Protein AF-A0A8T4QBT0-F1 (afdb_monomer_lite)

Secondary structure (DSSP, 8-state):
----HHHHHHHHHHHHHHHHHHHHHHHHHHT--HHHHHHHHHHHHHHHTHHHHHHHHHHS----TT--SSPPPHHHHHHHHHHHHHHHHHHHHHHHHHTT----HHHHHHHHHHHHHHHHHHHHHHHHHHHHHHHHTT-

Structure (mmCIF, N/CA/C/O backbone):
data_AF-A0A8T4QBT0-F1
#
_entry.id   AF-A0A8T4QBT0-F1
#
loop_
_atom_site.group_PDB
_atom_site.id
_atom_site.type_symbol
_atom_site.label_atom_id
_atom_site.label_alt_id
_atom_site.label_comp_id
_atom_site.label_asym_id
_atom_site.label_entity_id
_atom_site.label_seq_id
_atom_site.pdbx_PDB_ins_code
_atom_site.Cartn_x
_atom_site.Cartn_y
_atom_site.Cartn_z
_atom_site.occupancy
_atom_site.B_iso_or_equiv
_atom_site.auth_seq_id
_atom_site.auth_comp_id
_atom_site.auth_asym_id
_atom_site.auth_atom_id
_atom_site.pdbx_PDB_model_num
ATOM 1 N N . MET A 1 1 ? -11.324 11.448 21.162 1.00 47.44 1 MET A N 1
ATOM 2 C CA . MET A 1 1 ? -10.103 12.271 20.970 1.00 47.44 1 MET A CA 1
ATOM 3 C C . MET A 1 1 ? -9.950 12.671 19.502 1.00 47.44 1 MET A C 1
ATOM 5 O O . MET A 1 1 ? -9.586 11.838 18.680 1.00 47.44 1 MET A O 1
ATOM 9 N N . LYS A 1 2 ? -10.255 13.927 19.144 1.00 55.16 2 LYS A N 1
ATOM 10 C CA . LYS A 1 2 ? -10.071 14.472 17.784 1.00 55.16 2 LYS A CA 1
ATOM 11 C C . LYS A 1 2 ? -8.563 14.678 17.565 1.00 55.16 2 LYS A C 1
ATOM 13 O O . LYS A 1 2 ? -8.013 15.685 18.001 1.00 55.16 2 LYS A O 1
ATOM 18 N N . LYS A 1 3 ? -7.864 13.691 16.990 1.00 63.62 3 LYS A N 1
ATOM 19 C CA . LYS A 1 3 ? -6.428 13.811 16.671 1.00 63.62 3 LYS A CA 1
ATOM 20 C C . LYS A 1 3 ? -6.244 15.072 15.820 1.00 63.62 3 LYS A C 1
ATOM 22 O O . LYS A 1 3 ? -6.889 15.208 14.783 1.00 63.62 3 LYS A O 1
ATOM 27 N N . ASN A 1 4 ? -5.437 16.015 16.304 1.00 78.94 4 ASN A N 1
ATOM 28 C CA . ASN A 1 4 ? -5.280 17.326 15.682 1.00 78.94 4 ASN A CA 1
ATOM 29 C C . ASN A 1 4 ? -4.809 17.140 14.230 1.00 78.94 4 ASN A C 1
ATOM 31 O O . ASN A 1 4 ? -3.804 16.468 13.990 1.00 78.94 4 ASN A O 1
ATOM 35 N N . HIS A 1 5 ? -5.538 17.707 13.264 1.00 82.94 5 HIS A N 1
ATOM 36 C CA . HIS A 1 5 ? -5.231 17.585 11.834 1.00 82.94 5 HIS A CA 1
ATOM 37 C C . HIS A 1 5 ? -3.779 17.996 11.536 1.00 82.94 5 HIS A C 1
ATOM 39 O O . HIS A 1 5 ? -3.086 17.333 10.766 1.00 82.94 5 HIS A O 1
ATOM 45 N N . LYS A 1 6 ? -3.269 18.999 12.267 1.00 87.88 6 LYS A N 1
ATOM 46 C CA . LYS A 1 6 ? -1.866 19.433 12.212 1.00 87.88 6 LYS A CA 1
ATOM 47 C C . LYS A 1 6 ? -0.879 18.329 12.616 1.00 87.88 6 LYS A C 1
ATOM 49 O O . LYS A 1 6 ? 0.184 18.222 12.019 1.00 87.88 6 LYS A O 1
ATOM 54 N N . THR A 1 7 ? -1.210 17.489 13.596 1.00 89.06 7 THR A N 1
ATOM 55 C CA . THR A 1 7 ? -0.351 16.370 14.022 1.00 89.06 7 THR A CA 1
ATOM 56 C C . THR A 1 7 ? -0.298 15.272 12.966 1.00 89.06 7 THR A C 1
ATOM 58 O O . THR A 1 7 ? 0.770 14.726 12.715 1.00 89.06 7 THR A O 1
ATOM 61 N N . ILE A 1 8 ? -1.426 14.961 12.318 1.00 88.56 8 ILE A N 1
ATOM 62 C CA . ILE A 1 8 ? -1.461 13.971 11.230 1.00 88.56 8 ILE A CA 1
ATOM 63 C C . ILE A 1 8 ? -0.616 14.461 10.053 1.00 88.56 8 ILE A C 1
ATOM 65 O O . ILE A 1 8 ? 0.229 13.715 9.571 1.00 88.56 8 ILE A O 1
ATOM 69 N N . LEU A 1 9 ? -0.783 15.725 9.653 1.00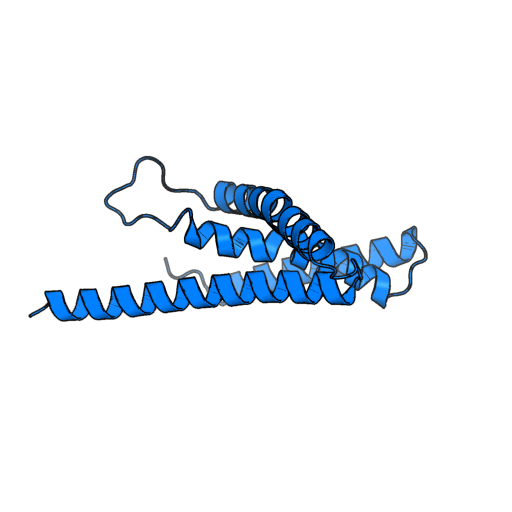 90.12 9 LEU A N 1
ATOM 70 C CA . LEU A 1 9 ? 0.019 16.340 8.594 1.00 90.12 9 LEU A CA 1
ATOM 71 C C . LEU A 1 9 ? 1.519 16.295 8.905 1.00 90.12 9 LEU A C 1
ATOM 73 O O . LEU A 1 9 ? 2.301 15.908 8.044 1.00 90.12 9 LEU A O 1
ATOM 77 N N . LYS A 1 10 ? 1.921 16.616 10.142 1.00 93.56 10 LYS A N 1
ATOM 78 C CA . LYS A 1 10 ? 3.324 16.511 10.572 1.00 93.56 10 LYS A CA 1
ATOM 79 C C . LYS A 1 10 ? 3.859 15.084 10.450 1.00 93.56 10 LYS A C 1
ATOM 81 O O . LYS A 1 10 ? 4.946 14.901 9.921 1.00 93.56 10 LYS A O 1
ATOM 86 N N . ILE A 1 11 ? 3.101 14.082 10.899 1.00 92.00 11 ILE A N 1
ATOM 87 C CA . ILE A 1 11 ? 3.511 12.671 10.802 1.00 92.00 11 ILE A CA 1
ATOM 88 C C . ILE A 1 11 ? 3.672 12.254 9.337 1.00 92.00 11 ILE A C 1
ATOM 90 O O . ILE A 1 11 ? 4.677 11.648 8.983 1.00 92.00 11 ILE A O 1
ATOM 94 N N . VAL A 1 12 ? 2.710 12.602 8.479 1.00 92.19 12 VAL A N 1
ATOM 95 C CA . VAL A 1 12 ? 2.773 12.291 7.044 1.00 92.19 12 VAL A CA 1
ATOM 96 C C . VAL A 1 12 ? 3.984 12.959 6.393 1.00 92.19 12 VAL A C 1
ATOM 98 O O . VAL A 1 12 ? 4.700 12.308 5.639 1.00 92.19 12 VAL A O 1
ATOM 101 N N . LEU A 1 13 ? 4.254 14.224 6.725 1.00 94.19 13 LEU A N 1
ATOM 102 C CA . LEU A 1 13 ? 5.414 14.953 6.215 1.00 94.19 13 LEU A CA 1
ATOM 103 C C . LEU A 1 13 ? 6.734 14.310 6.656 1.00 94.19 13 LEU A C 1
ATOM 105 O O . LEU A 1 13 ? 7.643 14.178 5.842 1.00 94.19 13 LEU A O 1
ATOM 109 N N . ILE A 1 14 ? 6.826 13.875 7.917 1.00 95.19 14 ILE A N 1
ATOM 110 C CA . ILE A 1 14 ? 7.998 13.154 8.432 1.00 95.19 14 ILE A CA 1
ATOM 111 C C . ILE A 1 14 ? 8.202 11.862 7.641 1.00 95.19 14 ILE A C 1
ATOM 113 O O . ILE A 1 14 ? 9.291 11.651 7.124 1.00 95.19 14 ILE A O 1
ATOM 117 N N . ILE A 1 15 ? 7.157 11.043 7.477 1.00 93.62 15 ILE A N 1
ATOM 118 C CA . ILE A 1 15 ? 7.240 9.778 6.731 1.00 93.62 15 ILE A CA 1
ATOM 119 C C . ILE A 1 15 ? 7.696 10.024 5.288 1.00 93.62 15 ILE A C 1
ATOM 121 O O . ILE A 1 15 ? 8.616 9.363 4.815 1.00 93.62 15 ILE A O 1
ATOM 125 N N . LEU A 1 16 ? 7.092 10.992 4.592 1.00 94.31 16 LEU A N 1
ATOM 126 C CA . LEU A 1 16 ? 7.466 11.328 3.216 1.00 94.31 16 LEU A CA 1
ATOM 127 C C . LEU A 1 16 ? 8.913 11.820 3.118 1.00 94.31 16 LEU A C 1
ATOM 129 O O . LEU A 1 16 ? 9.631 11.400 2.215 1.00 94.31 16 LEU A O 1
ATOM 133 N N . SER A 1 17 ? 9.352 12.658 4.059 1.00 94.12 17 SER A N 1
ATOM 134 C CA . SER A 1 17 ? 10.739 13.125 4.131 1.00 94.12 17 SER A CA 1
ATOM 135 C C . SER A 1 17 ? 11.705 11.962 4.362 1.00 94.12 17 SER A C 1
ATOM 137 O O . SER A 1 17 ? 12.703 11.841 3.659 1.00 94.12 17 SER A O 1
ATOM 139 N N . THR A 1 18 ? 11.379 11.032 5.265 1.00 95.25 18 THR A N 1
ATOM 140 C CA . THR A 1 18 ? 12.182 9.825 5.499 1.00 95.25 18 THR A CA 1
ATOM 141 C C . THR A 1 18 ? 12.290 8.956 4.244 1.00 95.25 18 THR A C 1
ATOM 143 O O . THR A 1 18 ? 13.390 8.528 3.900 1.00 95.25 18 THR A O 1
ATOM 146 N N . LEU A 1 19 ? 11.189 8.726 3.520 1.00 94.88 19 LEU A N 1
ATOM 147 C CA . LEU A 1 19 ? 11.208 7.969 2.259 1.00 94.88 19 LEU A CA 1
ATOM 148 C C . LEU A 1 19 ? 12.020 8.685 1.168 1.00 94.88 19 LEU A C 1
ATOM 150 O O . LEU A 1 19 ? 12.743 8.048 0.400 1.00 94.88 19 LEU A O 1
ATOM 154 N N . PHE A 1 20 ? 11.938 10.013 1.110 1.00 94.00 20 PHE A N 1
ATOM 155 C CA . PHE A 1 20 ? 12.725 10.822 0.183 1.00 94.00 20 PHE A CA 1
ATOM 156 C C . PHE A 1 20 ? 14.225 10.731 0.490 1.00 94.00 20 PHE A C 1
ATOM 158 O O . PHE A 1 20 ? 15.019 10.448 -0.404 1.00 94.00 20 PHE A O 1
ATOM 165 N N . ILE A 1 21 ? 14.610 10.875 1.761 1.00 95.25 21 ILE A N 1
ATOM 166 C CA . ILE A 1 21 ? 15.999 10.723 2.212 1.00 95.25 21 ILE A CA 1
ATOM 167 C C . ILE A 1 21 ? 16.509 9.318 1.883 1.00 95.25 21 ILE A C 1
ATOM 169 O O . ILE A 1 21 ? 17.593 9.181 1.326 1.00 95.25 21 ILE A O 1
ATOM 173 N N . LEU A 1 22 ? 15.714 8.275 2.140 1.00 94.81 22 LEU A N 1
ATOM 174 C CA . LEU A 1 22 ? 16.084 6.901 1.795 1.00 94.81 22 LEU A CA 1
ATOM 175 C C . LEU A 1 22 ? 16.309 6.724 0.284 1.00 94.81 22 LEU A C 1
ATOM 177 O O . LEU A 1 22 ? 17.235 6.029 -0.128 1.00 94.81 22 LEU A O 1
ATOM 181 N N . SER A 1 23 ? 15.512 7.404 -0.545 1.00 92.50 23 SER A N 1
ATOM 182 C CA . SER A 1 23 ? 15.689 7.406 -2.004 1.00 92.50 23 SER A CA 1
ATOM 183 C C . SER A 1 23 ? 17.009 8.071 -2.417 1.00 92.50 23 SER A C 1
ATOM 185 O O . SER A 1 23 ? 17.687 7.570 -3.314 1.00 92.50 23 SER A O 1
ATOM 187 N N . LEU A 1 24 ? 17.413 9.157 -1.746 1.00 93.25 24 LEU A N 1
ATOM 188 C CA . LEU A 1 24 ? 18.707 9.816 -1.976 1.00 93.25 24 LEU A CA 1
ATOM 189 C C . LEU A 1 24 ? 19.893 8.963 -1.516 1.00 93.25 24 LEU A C 1
ATOM 191 O O . LEU A 1 24 ? 20.920 8.928 -2.190 1.00 93.25 24 LEU A O 1
ATOM 195 N N . VAL A 1 25 ? 19.752 8.241 -0.402 1.00 94.12 25 VAL A N 1
ATOM 196 C CA . VAL A 1 25 ? 20.771 7.286 0.052 1.00 94.12 25 VAL A CA 1
ATOM 197 C C . VAL A 1 25 ? 20.964 6.197 -1.008 1.00 94.12 25 VAL A C 1
ATOM 199 O O . VAL A 1 25 ? 22.085 5.961 -1.445 1.00 94.12 25 VAL A O 1
ATOM 202 N N . ILE A 1 26 ? 19.885 5.587 -1.508 1.00 92.00 26 ILE A N 1
ATOM 203 C CA . ILE A 1 26 ? 19.981 4.547 -2.548 1.00 92.00 26 ILE A CA 1
ATOM 204 C C . ILE A 1 26 ? 20.611 5.090 -3.836 1.00 92.00 26 ILE A C 1
ATOM 206 O O . ILE A 1 26 ? 21.464 4.425 -4.422 1.00 92.00 26 ILE A O 1
ATOM 210 N N . LEU A 1 27 ? 20.244 6.307 -4.254 1.00 92.38 27 LEU A N 1
ATOM 211 C CA . LEU A 1 27 ? 20.867 6.982 -5.396 1.00 92.38 27 LEU A CA 1
ATOM 212 C C . LEU A 1 27 ? 22.395 7.046 -5.247 1.00 92.38 27 LEU A C 1
ATOM 214 O O . LEU A 1 27 ? 23.121 6.656 -6.160 1.00 92.38 27 LEU A O 1
ATOM 218 N N . PHE A 1 28 ? 22.874 7.509 -4.091 1.00 89.31 28 PHE A N 1
ATOM 219 C CA . PHE A 1 28 ? 24.298 7.717 -3.851 1.00 89.31 28 PHE A CA 1
ATOM 220 C C . PHE A 1 28 ? 25.082 6.400 -3.770 1.00 89.31 28 PHE A C 1
ATOM 222 O O . PHE A 1 28 ? 26.134 6.265 -4.392 1.00 89.31 28 PHE A O 1
ATOM 229 N N . PHE A 1 29 ? 24.564 5.410 -3.036 1.00 90.94 29 PHE A N 1
ATOM 230 C CA . PHE A 1 29 ? 25.272 4.149 -2.800 1.00 90.94 29 PHE A CA 1
ATOM 231 C C . PHE A 1 29 ? 25.193 3.176 -3.981 1.00 90.94 29 PHE A C 1
ATOM 233 O O . PHE A 1 29 ? 26.177 2.508 -4.293 1.00 90.94 29 PHE A O 1
ATOM 240 N N . SER A 1 30 ? 24.042 3.080 -4.651 1.00 88.62 30 SER A N 1
ATOM 241 C CA . SER A 1 30 ? 23.821 2.102 -5.724 1.00 88.62 30 SER A CA 1
ATOM 242 C C . SER A 1 30 ? 24.125 2.643 -7.124 1.00 88.62 30 SER A C 1
ATOM 244 O O . SER A 1 30 ? 24.017 1.883 -8.084 1.00 88.62 30 SER A O 1
ATOM 246 N N . LYS A 1 31 ? 24.502 3.927 -7.258 1.00 89.25 31 LYS A N 1
ATOM 247 C CA . LYS A 1 31 ? 24.739 4.610 -8.547 1.00 89.25 31 LYS A CA 1
ATOM 248 C C . LYS A 1 31 ? 23.571 4.447 -9.532 1.00 89.25 31 LYS A C 1
ATOM 250 O O . LYS A 1 31 ? 23.773 4.289 -10.733 1.00 89.25 31 LYS A O 1
ATOM 255 N N . LEU A 1 32 ? 22.349 4.436 -9.006 1.00 89.44 32 LEU A N 1
ATOM 256 C CA . LEU A 1 32 ? 21.123 4.349 -9.794 1.00 89.44 32 LEU A CA 1
ATOM 257 C C . LEU A 1 32 ? 20.626 5.747 -10.158 1.00 89.44 32 LEU A C 1
ATOM 259 O O . LEU A 1 32 ? 20.843 6.700 -9.412 1.00 89.44 32 LEU A O 1
ATOM 263 N N . ASP A 1 33 ? 19.877 5.847 -11.255 1.00 92.50 33 ASP A N 1
ATOM 264 C CA . ASP A 1 33 ? 19.169 7.077 -11.605 1.00 92.50 33 ASP A CA 1
ATOM 265 C C . ASP A 1 33 ? 18.103 7.433 -10.561 1.00 92.50 33 ASP A C 1
ATOM 267 O O . ASP A 1 33 ? 17.484 6.553 -9.951 1.00 92.50 33 ASP A O 1
ATOM 271 N N . LEU A 1 34 ? 17.804 8.732 -10.438 1.00 89.88 34 LEU A N 1
ATOM 272 C CA . LEU A 1 34 ? 16.772 9.265 -9.537 1.00 89.88 34 LEU A CA 1
ATOM 273 C C . LEU A 1 34 ? 15.451 8.494 -9.659 1.00 89.88 34 LEU A C 1
ATOM 275 O O . LEU A 1 34 ? 14.897 8.039 -8.662 1.00 89.88 34 LEU A O 1
ATOM 279 N N . ILE A 1 35 ? 14.975 8.276 -10.886 1.00 91.88 35 ILE A N 1
ATOM 280 C CA . ILE A 1 35 ? 13.706 7.581 -11.151 1.00 91.88 35 ILE A CA 1
ATOM 281 C C . ILE A 1 35 ? 13.729 6.150 -10.595 1.00 91.88 35 ILE A C 1
ATOM 283 O O . ILE A 1 35 ? 12.747 5.692 -10.010 1.00 91.88 35 ILE A O 1
ATOM 287 N N . SER A 1 36 ? 14.851 5.444 -10.744 1.00 92.00 36 SER A N 1
ATOM 288 C CA . SER A 1 36 ? 15.003 4.067 -10.270 1.00 92.00 36 SER A CA 1
ATOM 289 C C . SER A 1 36 ? 15.017 3.992 -8.745 1.00 92.00 36 SER A C 1
ATOM 291 O O . SER A 1 36 ? 14.332 3.140 -8.180 1.00 92.00 36 SER A O 1
ATOM 293 N N . SER A 1 37 ? 15.716 4.909 -8.074 1.00 93.31 37 SER A N 1
ATOM 294 C CA . SER A 1 37 ? 15.757 4.973 -6.608 1.00 93.31 37 SER A CA 1
ATOM 295 C C . SER A 1 37 ? 14.382 5.266 -6.010 1.00 93.31 37 SER A C 1
ATOM 297 O O . SER A 1 37 ? 13.932 4.559 -5.107 1.00 93.31 37 SER A O 1
ATOM 299 N N . PHE A 1 38 ? 13.658 6.237 -6.574 1.00 93.88 38 PHE A N 1
ATOM 300 C CA . PHE A 1 38 ? 12.280 6.521 -6.167 1.00 93.88 38 PHE A CA 1
ATOM 301 C C . PHE A 1 38 ? 11.360 5.328 -6.415 1.00 93.88 38 PHE A C 1
ATOM 303 O O . PHE A 1 38 ? 10.565 4.971 -5.546 1.00 93.88 38 PHE A O 1
ATOM 310 N N . ARG A 1 39 ? 11.483 4.671 -7.574 1.00 93.25 39 ARG A N 1
ATOM 311 C CA . ARG A 1 39 ? 10.699 3.474 -7.894 1.00 93.25 39 ARG A CA 1
ATOM 312 C C . ARG A 1 39 ? 10.937 2.356 -6.884 1.00 93.25 39 ARG A C 1
ATOM 314 O O . ARG A 1 39 ? 9.979 1.686 -6.528 1.00 93.25 39 ARG A O 1
ATOM 321 N N . ILE A 1 40 ? 12.164 2.149 -6.410 1.00 93.25 40 ILE A N 1
ATOM 322 C CA . ILE A 1 40 ? 12.462 1.117 -5.405 1.00 93.25 40 ILE A CA 1
ATOM 323 C C . ILE A 1 40 ? 11.791 1.461 -4.072 1.00 93.25 40 ILE A C 1
ATOM 325 O O . ILE A 1 40 ? 11.054 0.642 -3.524 1.00 93.25 40 ILE A O 1
ATOM 329 N N . VAL A 1 41 ? 11.981 2.685 -3.571 1.00 95.56 41 VAL A N 1
ATOM 330 C CA . VAL A 1 41 ? 11.448 3.084 -2.260 1.00 95.56 41 VAL A CA 1
ATOM 331 C C . VAL A 1 41 ? 9.925 3.154 -2.277 1.00 95.56 41 VAL A C 1
ATOM 333 O O . VAL A 1 41 ? 9.264 2.449 -1.518 1.00 95.56 41 VAL A O 1
ATOM 336 N N . PHE A 1 42 ? 9.339 3.943 -3.173 1.00 95.62 42 PHE A N 1
ATOM 337 C CA . PHE A 1 42 ? 7.887 4.103 -3.232 1.00 95.62 42 PHE A CA 1
ATOM 338 C C . PHE A 1 42 ? 7.195 2.857 -3.784 1.00 95.62 42 PHE A C 1
ATOM 340 O O . PHE A 1 42 ? 6.114 2.502 -3.315 1.00 95.62 42 PHE A O 1
ATOM 347 N N . GLY A 1 43 ? 7.828 2.151 -4.724 1.00 95.06 43 GLY A N 1
ATOM 348 C CA . GLY A 1 43 ? 7.323 0.881 -5.239 1.00 95.06 43 GLY A CA 1
ATOM 349 C C . GLY A 1 43 ? 7.273 -0.195 -4.163 1.00 95.06 43 GLY A C 1
ATOM 350 O O . GLY A 1 43 ? 6.291 -0.925 -4.105 1.00 95.06 43 GLY A O 1
ATOM 351 N N . SER A 1 44 ? 8.252 -0.262 -3.255 1.00 94.75 44 SER A N 1
ATOM 352 C CA . SER A 1 44 ? 8.195 -1.213 -2.137 1.00 94.75 44 SER A CA 1
ATOM 353 C C . SER A 1 44 ? 7.019 -0.931 -1.199 1.00 94.75 44 SER A C 1
ATOM 355 O O . SER A 1 44 ? 6.280 -1.852 -0.872 1.00 94.75 44 SER A O 1
ATOM 357 N N . VAL A 1 45 ? 6.756 0.330 -0.836 1.00 96.31 45 VAL A N 1
ATOM 358 C CA . VAL A 1 45 ? 5.579 0.696 -0.024 1.00 96.31 45 VAL A CA 1
ATOM 359 C C . VAL A 1 45 ? 4.280 0.376 -0.772 1.00 96.31 45 VAL A C 1
ATOM 361 O O . VAL A 1 45 ? 3.334 -0.171 -0.202 1.00 96.31 45 VAL A O 1
ATOM 364 N N . TYR A 1 46 ? 4.238 0.683 -2.067 1.00 96.94 46 TYR A N 1
ATOM 365 C CA . TYR A 1 46 ? 3.086 0.423 -2.920 1.00 96.94 46 TYR A CA 1
ATOM 366 C C . TYR A 1 46 ? 2.769 -1.073 -3.043 1.00 96.94 46 TYR A C 1
ATOM 368 O O . TYR A 1 46 ? 1.620 -1.467 -2.877 1.00 96.94 46 TYR A O 1
ATOM 376 N N . VAL A 1 47 ? 3.779 -1.906 -3.296 1.00 96.69 47 VAL A N 1
ATOM 377 C CA . VAL A 1 47 ? 3.613 -3.349 -3.490 1.00 96.69 47 VAL A CA 1
ATOM 378 C C . VAL A 1 47 ? 3.459 -4.067 -2.155 1.00 96.69 47 VAL A C 1
ATOM 380 O O . VAL A 1 47 ? 2.556 -4.876 -2.020 1.00 96.69 47 VAL A O 1
ATOM 383 N N . LEU A 1 48 ? 4.291 -3.787 -1.150 1.00 96.44 48 LEU A N 1
ATOM 384 C CA . LEU A 1 48 ? 4.367 -4.587 0.081 1.00 96.44 48 LEU A CA 1
ATOM 385 C C . LEU A 1 48 ? 3.411 -4.136 1.187 1.00 96.44 48 LEU A C 1
ATOM 387 O O . LEU A 1 48 ? 3.111 -4.934 2.067 1.00 96.44 48 LEU A O 1
ATOM 391 N N . PHE A 1 49 ? 2.936 -2.889 1.176 1.00 97.31 49 PHE A N 1
ATOM 392 C CA . PHE A 1 49 ? 2.128 -2.369 2.282 1.00 97.31 49 PHE A CA 1
ATOM 393 C C . PHE A 1 49 ? 0.693 -2.029 1.876 1.00 97.31 49 PHE A C 1
ATOM 395 O O . PHE A 1 49 ? -0.247 -2.499 2.512 1.00 97.31 49 PHE A O 1
ATOM 402 N N . LEU A 1 50 ? 0.500 -1.239 0.815 1.00 97.19 50 LEU A N 1
ATOM 403 C CA . LEU A 1 50 ? -0.819 -0.714 0.427 1.00 97.19 50 LEU A CA 1
ATOM 404 C C . LEU A 1 50 ? -1.917 -1.780 0.221 1.00 97.19 50 LEU A C 1
ATOM 406 O O . LEU A 1 50 ? -2.973 -1.651 0.851 1.00 97.19 50 LEU A O 1
ATOM 410 N N . PRO A 1 51 ? -1.729 -2.812 -0.626 1.00 97.50 51 PRO A N 1
ATOM 411 C CA . PRO A 1 51 ? -2.774 -3.801 -0.879 1.00 97.50 51 PRO A CA 1
ATOM 412 C C . PRO A 1 51 ? -3.095 -4.595 0.388 1.00 97.50 51 PRO A C 1
ATOM 414 O O . PRO A 1 51 ? -4.257 -4.679 0.778 1.00 97.50 51 PRO A O 1
ATOM 417 N N . GLY A 1 52 ? -2.079 -5.096 1.094 1.00 96.88 52 GLY A N 1
ATOM 418 C CA . GLY A 1 52 ? -2.283 -5.839 2.335 1.00 96.88 52 GLY A CA 1
ATOM 419 C C . GLY A 1 52 ? -2.928 -5.000 3.441 1.00 96.88 52 GLY A C 1
ATOM 420 O O . GLY A 1 52 ? -3.795 -5.499 4.155 1.00 96.88 52 GLY A O 1
ATOM 421 N N . PHE A 1 53 ? -2.607 -3.705 3.538 1.00 96.31 53 PHE A N 1
ATOM 422 C CA . PHE A 1 53 ? -3.263 -2.797 4.480 1.00 96.31 53 PHE A CA 1
ATOM 423 C C . PHE A 1 53 ? -4.758 -2.690 4.210 1.00 96.31 53 PHE A C 1
ATOM 425 O O . PHE A 1 53 ? -5.546 -2.807 5.145 1.00 96.31 53 PHE A O 1
ATOM 432 N N . LEU A 1 54 ? -5.180 -2.527 2.956 1.00 96.12 54 LEU A N 1
ATOM 433 C CA . LEU A 1 54 ? -6.602 -2.468 2.610 1.00 96.12 54 LEU A CA 1
ATOM 434 C C . LEU A 1 54 ? -7.309 -3.798 2.854 1.00 96.12 54 LEU A C 1
ATOM 436 O O . LEU A 1 54 ? -8.377 -3.825 3.467 1.00 96.12 54 LEU A O 1
ATOM 440 N N . ILE A 1 55 ? -6.684 -4.897 2.443 1.00 95.44 55 ILE A N 1
ATOM 441 C CA . ILE A 1 55 ? -7.217 -6.240 2.648 1.00 95.44 55 ILE A CA 1
ATOM 442 C C . ILE A 1 55 ? -7.347 -6.542 4.158 1.00 95.44 55 ILE A C 1
ATOM 444 O O . ILE A 1 55 ? -8.329 -7.153 4.577 1.00 95.44 55 ILE A O 1
ATOM 448 N N . SER A 1 56 ? -6.462 -6.012 5.013 1.00 94.06 56 SER A N 1
ATOM 449 C CA . SER A 1 56 ? -6.586 -6.158 6.472 1.00 94.06 56 SER A CA 1
ATOM 450 C C . SER A 1 56 ? -7.895 -5.577 7.025 1.00 94.06 56 SER A C 1
ATOM 452 O O . SER A 1 56 ? -8.448 -6.121 7.974 1.00 94.06 56 SER A O 1
ATOM 454 N N . TYR A 1 57 ? -8.448 -4.509 6.431 1.00 91.38 57 TYR A N 1
ATOM 455 C CA . TYR A 1 57 ? -9.755 -3.965 6.833 1.00 91.38 57 TYR A CA 1
ATOM 456 C C . TYR A 1 57 ? -10.935 -4.807 6.352 1.00 91.38 57 TYR A C 1
ATOM 458 O O . TYR A 1 57 ? -12.023 -4.679 6.915 1.00 91.38 57 TYR A O 1
ATOM 466 N N . LEU A 1 58 ? -10.733 -5.633 5.325 1.00 90.75 58 LEU A N 1
ATOM 467 C CA . LEU A 1 58 ? -11.751 -6.541 4.810 1.00 90.75 58 LEU A CA 1
ATOM 468 C C . LEU A 1 58 ? -11.873 -7.785 5.685 1.00 90.75 58 LEU A C 1
ATOM 470 O O . LEU A 1 58 ? -12.971 -8.078 6.151 1.00 90.75 58 LEU A O 1
ATOM 474 N N . PHE A 1 59 ? -10.756 -8.473 5.932 1.00 88.81 59 PHE A N 1
ATOM 475 C CA . PHE A 1 59 ? -10.742 -9.709 6.723 1.00 88.81 59 PHE A CA 1
ATOM 476 C C . PHE A 1 59 ? -10.824 -9.449 8.223 1.00 88.81 59 PHE A C 1
ATOM 478 O O . PHE A 1 59 ? -11.474 -10.200 8.942 1.00 88.81 59 PHE A O 1
ATOM 485 N N . PHE A 1 60 ? -10.212 -8.360 8.689 1.00 87.62 60 PHE A N 1
ATOM 486 C CA . PHE A 1 60 ? -10.183 -7.994 10.098 1.00 87.62 60 PHE A CA 1
ATOM 487 C C . PHE A 1 60 ? -10.716 -6.565 10.282 1.00 87.62 60 PHE A C 1
ATOM 489 O O . PHE A 1 60 ? -9.949 -5.608 10.480 1.00 87.62 60 PHE A O 1
ATOM 496 N N . PRO A 1 61 ? -12.039 -6.357 10.166 1.00 81.38 61 PRO A N 1
ATOM 497 C CA . PRO A 1 61 ? -12.636 -5.051 10.418 1.00 81.38 61 PRO A CA 1
ATOM 498 C C . PRO A 1 61 ? -12.345 -4.598 11.856 1.00 81.38 61 PRO A C 1
ATOM 500 O O . PRO A 1 61 ? -12.112 -5.411 12.747 1.00 81.38 61 PRO A O 1
ATOM 503 N N . LYS A 1 62 ? -12.334 -3.283 12.097 1.00 70.75 62 LYS A N 1
ATOM 504 C CA . LYS A 1 62 ? -12.265 -2.773 13.473 1.00 70.75 62 LYS A CA 1
ATOM 505 C C . LYS A 1 62 ? -13.568 -3.157 14.172 1.00 70.75 62 LYS A C 1
ATOM 507 O O . LYS A 1 62 ? -14.622 -2.664 13.777 1.00 70.75 62 LYS A O 1
ATOM 512 N N . THR A 1 63 ? -13.490 -4.058 15.143 1.00 63.34 63 THR A N 1
ATOM 513 C CA . THR A 1 63 ? -14.639 -4.524 15.917 1.00 63.34 63 THR A CA 1
ATOM 514 C C . THR A 1 63 ? -15.255 -3.385 16.732 1.00 63.34 63 THR A C 1
ATOM 516 O O . THR A 1 63 ? -14.560 -2.488 17.215 1.00 63.34 63 THR A O 1
ATOM 519 N N . SER A 1 64 ? -16.586 -3.388 16.825 1.00 53.53 64 SER A N 1
ATOM 520 C CA . SER A 1 64 ? -17.387 -2.483 17.657 1.00 53.53 64 SER A CA 1
ATOM 521 C C . SER A 1 64 ? -17.148 -2.739 19.148 1.00 53.53 64 SER A C 1
ATOM 523 O O . SER A 1 64 ? -16.773 -3.844 19.529 1.00 53.53 64 SER A O 1
ATOM 525 N N . GLU A 1 65 ? -17.417 -1.741 19.998 1.00 49.41 65 GLU A N 1
ATOM 526 C CA . GLU A 1 65 ? -17.105 -1.712 21.444 1.00 49.41 65 GLU A CA 1
ATOM 527 C C . GLU A 1 65 ? -17.601 -2.905 22.293 1.00 49.41 65 GLU A C 1
ATOM 529 O O . GLU A 1 65 ? -17.207 -3.024 23.453 1.00 49.41 65 GLU A O 1
ATOM 534 N N . LEU A 1 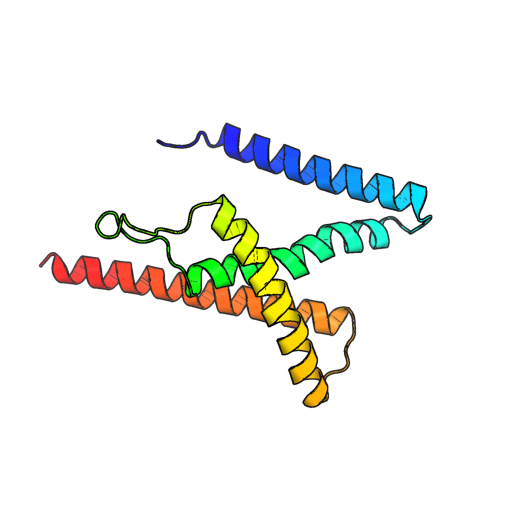66 ? -18.426 -3.788 21.728 1.00 52.47 66 LEU A N 1
ATOM 535 C CA . LEU A 1 66 ? -18.977 -4.986 22.363 1.00 52.47 66 LEU A CA 1
ATOM 536 C C . LEU A 1 66 ? -18.040 -6.214 22.283 1.00 52.47 66 LEU A C 1
ATOM 538 O O . LEU A 1 66 ? -18.163 -7.114 23.105 1.00 52.47 66 LEU A O 1
ATOM 542 N N . GLU A 1 67 ? -17.054 -6.234 21.376 1.00 51.41 67 GLU A N 1
ATOM 543 C CA . GLU A 1 67 ? -16.099 -7.348 21.196 1.00 51.41 67 GLU A CA 1
ATOM 544 C C . GLU A 1 67 ? -14.667 -6.956 21.614 1.00 51.41 67 GLU A C 1
ATOM 546 O O . GLU A 1 67 ? -13.700 -7.084 20.865 1.00 51.41 67 GLU A O 1
ATOM 551 N N . LYS A 1 68 ? -14.509 -6.431 22.838 1.00 51.28 68 LYS A N 1
ATOM 552 C CA . LYS A 1 68 ? -13.215 -5.940 23.365 1.00 51.28 68 LYS A CA 1
ATOM 553 C C . LYS A 1 68 ? -12.153 -7.021 23.627 1.00 51.28 68 LYS A C 1
ATOM 555 O O . LYS A 1 68 ? -11.012 -6.670 23.921 1.00 51.28 68 LYS A O 1
ATOM 560 N N . LYS A 1 69 ? -12.469 -8.316 23.532 1.00 44.53 69 LYS A N 1
ATOM 561 C CA . LYS A 1 69 ? -11.466 -9.389 23.663 1.00 44.53 69 LYS A CA 1
ATOM 562 C C . LYS A 1 69 ? -10.964 -9.805 22.278 1.00 44.53 69 LYS A C 1
ATOM 564 O O . LYS A 1 69 ? -11.595 -10.621 21.623 1.00 44.53 69 LYS A O 1
ATOM 569 N N . GLY A 1 70 ? -9.822 -9.249 21.862 1.00 58.50 70 GLY A N 1
ATOM 570 C CA . GLY A 1 70 ? -9.101 -9.665 20.647 1.00 58.50 70 GLY A CA 1
ATOM 571 C C . GLY A 1 70 ? -9.186 -8.713 19.447 1.00 58.50 70 GLY A C 1
ATOM 572 O O . GLY A 1 70 ? -8.956 -9.138 18.319 1.00 58.50 70 GLY A O 1
ATOM 573 N N . SER A 1 71 ? -9.529 -7.435 19.647 1.00 68.88 71 SER A N 1
ATOM 574 C CA . SER A 1 71 ? -9.523 -6.445 18.562 1.00 68.88 71 SER A CA 1
ATOM 575 C C . SER A 1 71 ? -8.100 -6.161 18.075 1.00 68.88 71 SER A C 1
ATOM 577 O O . SER A 1 71 ? -7.247 -5.810 18.887 1.00 68.88 71 SER A O 1
ATOM 579 N N . ILE A 1 72 ? -7.883 -6.230 16.759 1.00 78.94 72 ILE A N 1
ATOM 580 C CA . ILE A 1 72 ? -6.565 -6.010 16.150 1.00 78.94 72 ILE A CA 1
ATOM 581 C C . ILE A 1 72 ? -6.061 -4.589 16.409 1.00 78.94 72 ILE A C 1
ATOM 583 O O . ILE A 1 72 ? -6.659 -3.620 15.914 1.00 78.94 72 ILE A O 1
ATOM 587 N N . ASP A 1 73 ? -4.940 -4.474 17.121 1.00 85.06 73 ASP A N 1
ATOM 588 C CA . ASP A 1 73 ? -4.289 -3.190 17.389 1.00 85.06 73 ASP A CA 1
ATOM 589 C C . ASP A 1 73 ? -3.631 -2.615 16.118 1.00 85.06 73 ASP A C 1
ATOM 591 O O . ASP A 1 73 ? -3.479 -3.268 15.083 1.00 85.06 73 ASP A O 1
ATOM 595 N N . TRP A 1 74 ? -3.243 -1.342 16.147 1.00 84.88 74 TRP A N 1
ATOM 596 C CA . TRP A 1 74 ? -2.625 -0.674 15.010 1.00 84.88 74 TRP A CA 1
ATOM 597 C C . TRP A 1 74 ? -1.285 -1.312 14.604 1.00 84.88 74 TRP A C 1
ATOM 599 O O . TRP A 1 74 ? -1.009 -1.376 13.406 1.00 84.88 74 TRP A O 1
ATOM 609 N N . ILE A 1 75 ? -0.491 -1.813 15.561 1.00 89.81 75 ILE A N 1
ATOM 610 C CA . ILE A 1 75 ? 0.788 -2.495 15.288 1.00 89.81 75 ILE A CA 1
ATOM 611 C C . ILE A 1 75 ? 0.532 -3.831 14.594 1.00 89.81 75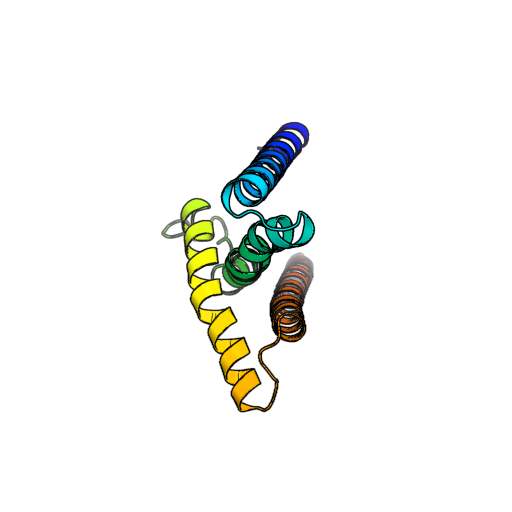 ILE A C 1
ATOM 613 O O . ILE A 1 75 ? 1.110 -4.104 13.543 1.00 89.81 75 ILE A O 1
ATOM 617 N N . GLU A 1 76 ? -0.385 -4.631 15.137 1.00 91.62 76 GLU A N 1
ATOM 618 C CA . GLU A 1 76 ? -0.797 -5.905 14.543 1.00 91.62 76 GLU A CA 1
ATOM 619 C C . GLU A 1 76 ? -1.341 -5.695 13.131 1.00 91.62 76 GLU A C 1
ATOM 621 O O . GLU A 1 76 ? -1.003 -6.437 12.213 1.00 91.62 76 GLU A O 1
ATOM 626 N N . ARG A 1 77 ? -2.113 -4.624 12.912 1.00 92.94 77 ARG A N 1
ATOM 627 C CA . ARG A 1 77 ? -2.614 -4.280 11.580 1.00 92.94 77 ARG A CA 1
ATOM 628 C C . ARG A 1 77 ? -1.486 -3.965 10.606 1.00 92.94 77 ARG A C 1
ATOM 630 O O . ARG A 1 77 ? -1.568 -4.372 9.449 1.00 92.94 77 ARG A O 1
ATOM 637 N N . ILE A 1 78 ? -0.441 -3.264 11.039 1.00 94.00 78 ILE A N 1
ATOM 638 C CA . ILE A 1 78 ? 0.729 -3.005 10.191 1.00 94.00 78 ILE A CA 1
ATOM 639 C C . ILE A 1 78 ? 1.456 -4.305 9.865 1.00 94.00 78 ILE A C 1
ATOM 641 O O . ILE A 1 78 ? 1.740 -4.544 8.694 1.00 94.00 78 ILE A O 1
ATOM 645 N N . ALA A 1 79 ? 1.695 -5.165 10.854 1.00 95.00 79 ALA A N 1
ATOM 646 C CA . ALA A 1 79 ? 2.330 -6.462 10.631 1.00 95.00 79 ALA A CA 1
ATOM 647 C C . ALA A 1 79 ? 1.519 -7.326 9.645 1.00 95.00 79 ALA A C 1
ATOM 649 O O . ALA A 1 79 ? 2.062 -7.837 8.664 1.00 95.00 79 ALA A O 1
ATOM 650 N N . LEU A 1 80 ? 0.198 -7.396 9.839 1.00 94.81 80 LEU A N 1
ATOM 651 C CA . LEU A 1 80 ? -0.720 -8.089 8.936 1.00 94.81 80 LEU A CA 1
ATOM 652 C C . LEU A 1 80 ? -0.712 -7.497 7.530 1.00 94.81 80 LEU A C 1
ATOM 654 O O . LEU A 1 80 ? -0.842 -8.242 6.568 1.00 94.81 80 LEU A O 1
ATOM 658 N N . SER A 1 81 ? -0.530 -6.185 7.384 1.00 96.31 81 SER A N 1
ATOM 659 C CA . SER A 1 81 ? -0.473 -5.539 6.068 1.00 96.31 81 SER A CA 1
ATOM 660 C C . SER A 1 81 ? 0.690 -6.072 5.233 1.00 96.31 81 SER A C 1
ATOM 662 O O . SER A 1 81 ? 0.502 -6.411 4.067 1.00 96.31 81 SER A O 1
ATOM 664 N N . PHE A 1 82 ? 1.872 -6.209 5.838 1.00 97.25 82 PHE A N 1
ATOM 665 C CA . PHE A 1 82 ? 3.028 -6.788 5.156 1.00 97.25 82 PHE A CA 1
ATOM 666 C C . PHE A 1 82 ? 2.821 -8.272 4.851 1.00 97.25 82 PHE A C 1
ATOM 668 O O . PHE A 1 82 ? 2.994 -8.683 3.706 1.00 97.25 82 PHE A O 1
ATOM 675 N N . ALA A 1 83 ? 2.389 -9.063 5.839 1.00 96.88 83 ALA A N 1
ATOM 676 C CA . ALA A 1 83 ? 2.163 -10.499 5.658 1.00 96.88 83 ALA A CA 1
ATOM 677 C C . ALA A 1 83 ? 1.141 -10.784 4.546 1.00 96.88 83 ALA A C 1
ATOM 679 O O . ALA A 1 83 ? 1.371 -11.611 3.665 1.00 96.88 83 ALA A O 1
ATOM 680 N N . LEU A 1 84 ? 0.032 -10.047 4.550 1.00 97.06 84 LEU A N 1
ATOM 681 C CA . LEU A 1 84 ? -1.057 -10.219 3.600 1.00 97.06 84 LEU A CA 1
ATOM 682 C C . LEU A 1 84 ? -0.666 -9.777 2.194 1.00 97.06 84 LEU A C 1
ATOM 684 O O . LEU A 1 84 ? -1.084 -10.405 1.228 1.00 97.06 84 LEU A O 1
ATOM 688 N N . SER A 1 85 ? 0.170 -8.746 2.062 1.00 98.06 85 SER A N 1
ATOM 689 C CA . SER A 1 85 ? 0.694 -8.377 0.752 1.00 98.06 85 SER A CA 1
ATOM 690 C C . SER A 1 85 ? 1.679 -9.409 0.205 1.00 98.06 85 SER A C 1
ATOM 692 O O . SER A 1 85 ? 1.548 -9.833 -0.942 1.00 98.06 85 SER A O 1
ATOM 694 N N . ILE A 1 86 ? 2.627 -9.861 1.035 1.00 96.94 86 ILE A N 1
ATOM 695 C CA . ILE A 1 86 ? 3.614 -10.886 0.660 1.00 96.94 86 ILE A CA 1
ATOM 696 C C . ILE A 1 86 ? 2.916 -12.191 0.257 1.00 96.94 86 ILE A C 1
ATOM 698 O O . ILE A 1 86 ? 3.383 -12.875 -0.647 1.00 96.94 86 ILE A O 1
ATOM 702 N N . ALA A 1 87 ? 1.782 -12.518 0.878 1.00 97.25 87 ALA A N 1
ATOM 703 C CA . ALA A 1 87 ? 0.969 -13.657 0.477 1.00 97.25 87 ALA A CA 1
ATOM 704 C C . ALA A 1 87 ? 0.195 -13.391 -0.826 1.00 97.25 87 ALA A C 1
ATOM 706 O O . ALA A 1 87 ? 0.305 -14.152 -1.783 1.00 97.25 87 ALA A O 1
ATOM 707 N N . VAL A 1 88 ? -0.604 -12.321 -0.876 1.00 97.25 88 VAL A N 1
ATOM 708 C CA . VAL A 1 88 ? -1.589 -12.114 -1.948 1.00 97.25 88 VAL A CA 1
ATOM 709 C C . VAL A 1 88 ? -0.944 -11.634 -3.241 1.00 97.25 88 VAL A C 1
ATOM 711 O O . VAL A 1 88 ? -1.288 -12.145 -4.303 1.00 97.25 88 VAL A O 1
ATOM 714 N N . VAL A 1 89 ? -0.031 -10.661 -3.191 1.00 97.62 89 VAL A N 1
ATOM 715 C CA . VAL A 1 89 ? 0.474 -9.994 -4.400 1.00 97.62 89 VAL A CA 1
ATOM 716 C C . VAL A 1 89 ? 1.309 -10.932 -5.278 1.00 97.62 89 VAL A C 1
ATOM 718 O O . VAL A 1 89 ? 0.968 -11.065 -6.457 1.00 97.62 89 VAL A O 1
ATOM 721 N N . PRO A 1 90 ? 2.349 -11.624 -4.765 1.00 96.00 90 PRO A N 1
ATOM 722 C CA . PRO A 1 90 ? 3.100 -12.587 -5.564 1.00 96.00 90 PRO A CA 1
ATOM 723 C C . PRO A 1 90 ? 2.211 -13.712 -6.085 1.00 96.00 90 PRO A C 1
ATOM 725 O O . PRO A 1 90 ? 2.333 -14.082 -7.249 1.00 96.00 90 PRO A O 1
ATOM 728 N N . LEU A 1 91 ? 1.281 -14.210 -5.262 1.00 96.81 91 LEU A N 1
ATOM 729 C CA . LEU A 1 91 ? 0.379 -15.290 -5.647 1.00 96.81 91 LEU A CA 1
ATOM 730 C C . LEU A 1 91 ? -0.556 -14.868 -6.790 1.00 96.81 91 LEU A C 1
ATOM 732 O O . LEU A 1 91 ? -0.703 -15.604 -7.760 1.00 96.81 91 LEU A O 1
ATOM 736 N N . PHE A 1 92 ? -1.129 -13.662 -6.731 1.00 96.56 92 PHE A N 1
ATOM 737 C CA . PHE A 1 92 ? -1.964 -13.124 -7.809 1.00 96.56 92 PHE A CA 1
ATOM 738 C C . PHE A 1 92 ? -1.180 -12.927 -9.104 1.00 96.56 92 PHE A C 1
ATOM 740 O O . PHE A 1 92 ? -1.638 -13.343 -10.165 1.00 96.56 92 PHE A O 1
ATOM 747 N N . ILE A 1 93 ? 0.003 -12.309 -9.029 1.00 97.06 93 ILE A N 1
ATOM 748 C CA . ILE A 1 93 ? 0.859 -12.096 -10.204 1.00 97.06 93 ILE A CA 1
ATOM 749 C C . ILE A 1 93 ? 1.269 -13.444 -10.807 1.00 97.06 93 ILE A C 1
ATOM 751 O O . ILE A 1 93 ? 1.225 -13.608 -12.024 1.00 97.06 93 ILE A O 1
ATOM 755 N N . PHE A 1 94 ? 1.617 -14.420 -9.967 1.00 97.12 94 PHE A N 1
ATOM 756 C CA . PHE A 1 94 ? 1.980 -15.765 -10.394 1.00 97.12 94 PHE A CA 1
ATOM 757 C C . PHE A 1 94 ? 0.821 -16.477 -11.099 1.00 97.12 94 PHE A C 1
ATOM 759 O O . PHE A 1 94 ? 1.005 -16.975 -12.207 1.00 97.12 94 PHE A O 1
ATOM 766 N N . TYR A 1 95 ? -0.383 -16.474 -10.521 1.00 97.19 95 TYR A N 1
ATOM 767 C CA . TYR A 1 95 ? -1.550 -17.080 -11.166 1.00 97.19 95 TYR A CA 1
ATOM 768 C C . TYR A 1 95 ? -1.909 -16.391 -12.481 1.00 97.19 95 TYR A C 1
ATOM 770 O O . TYR A 1 95 ? -2.189 -17.061 -13.470 1.00 97.19 95 TYR A O 1
ATOM 778 N N . LEU A 1 96 ? -1.851 -15.062 -12.532 1.00 96.38 96 LEU A N 1
ATOM 779 C CA . LEU A 1 96 ? -2.081 -14.317 -13.769 1.00 96.38 96 LEU A CA 1
ATOM 780 C C . LEU A 1 96 ? -1.024 -14.639 -14.833 1.00 96.38 96 LEU A C 1
ATOM 782 O O . LEU A 1 96 ? -1.354 -14.734 -16.014 1.00 96.38 96 LEU A O 1
ATOM 786 N N . ASN A 1 97 ? 0.220 -14.884 -14.422 1.00 97.56 97 ASN A N 1
ATOM 787 C CA . ASN A 1 97 ? 1.266 -15.358 -15.319 1.00 97.56 97 ASN A CA 1
ATOM 788 C C . ASN A 1 97 ? 0.983 -16.754 -15.881 1.00 97.56 97 ASN A C 1
ATOM 790 O O . ASN A 1 97 ? 1.194 -16.973 -17.071 1.00 97.56 97 ASN A O 1
ATOM 794 N N . LEU A 1 98 ? 0.420 -17.666 -15.081 1.00 97.00 98 LEU A N 1
ATOM 795 C CA . LEU A 1 98 ? -0.049 -18.964 -15.584 1.00 97.00 98 LEU A CA 1
ATOM 796 C C . LEU A 1 98 ? -1.177 -18.823 -16.620 1.00 97.00 98 LEU A C 1
ATOM 798 O O . LEU A 1 98 ? -1.290 -19.653 -17.515 1.00 97.00 98 LEU A O 1
ATOM 802 N N . LEU A 1 99 ? -1.974 -17.752 -16.542 1.00 96.50 99 LEU A N 1
ATOM 803 C CA . LEU A 1 99 ? -3.015 -17.417 -17.523 1.00 96.50 99 LEU A CA 1
ATOM 804 C C . LEU A 1 99 ? -2.473 -16.688 -18.770 1.00 96.50 99 LEU A C 1
ATOM 806 O O . LEU A 1 99 ? -3.251 -16.271 -19.625 1.00 96.50 99 LEU A O 1
ATOM 810 N N . GLY A 1 100 ? -1.150 -16.526 -18.890 1.00 95.00 100 GLY A N 1
ATOM 811 C CA . GLY A 1 100 ? -0.487 -15.934 -20.054 1.00 95.00 100 GLY A CA 1
ATOM 812 C C . GLY A 1 100 ? -0.091 -14.460 -19.906 1.00 95.00 100 GLY A C 1
ATOM 813 O O . GLY A 1 100 ? 0.458 -13.881 -20.848 1.00 95.00 100 GLY A O 1
ATOM 814 N N . LEU A 1 101 ? -0.317 -13.827 -18.746 1.00 96.19 101 LEU A N 1
ATOM 815 C CA . LEU A 1 101 ? 0.149 -12.457 -18.504 1.00 96.19 101 LEU A CA 1
ATOM 816 C C . LEU A 1 101 ? 1.641 -12.425 -18.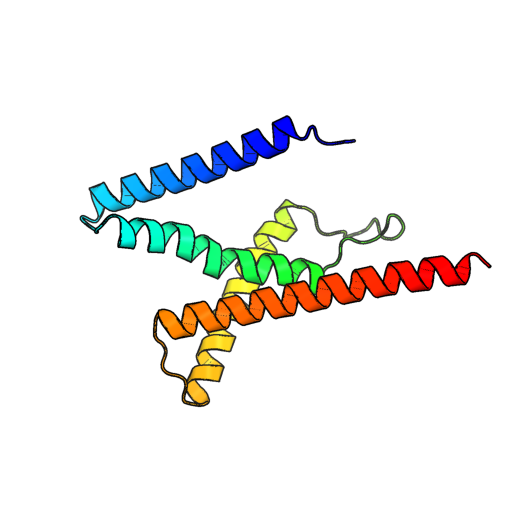169 1.00 96.19 101 LEU A C 1
ATOM 818 O O . LEU A 1 101 ? 2.064 -12.814 -17.088 1.00 96.19 101 LEU A O 1
ATOM 822 N N . LYS A 1 102 ? 2.451 -11.853 -19.060 1.00 95.75 102 LYS A N 1
ATOM 823 C CA . LYS A 1 102 ? 3.893 -11.694 -18.817 1.00 95.75 102 LYS A CA 1
ATOM 824 C C . LYS A 1 102 ? 4.163 -10.895 -17.538 1.00 95.75 102 LYS A C 1
ATOM 826 O O . LYS A 1 102 ? 3.598 -9.814 -17.353 1.00 95.75 102 LYS A O 1
ATOM 831 N N . ILE A 1 103 ? 5.091 -11.374 -16.710 1.00 94.31 103 ILE A N 1
ATOM 832 C CA . ILE A 1 103 ? 5.568 -10.648 -15.526 1.00 94.31 103 ILE A CA 1
ATOM 833 C C . ILE A 1 103 ? 6.484 -9.507 -15.986 1.00 94.31 103 ILE A C 1
ATOM 835 O O . ILE A 1 103 ? 7.690 -9.668 -16.154 1.00 94.31 103 ILE A O 1
ATOM 839 N N . THR A 1 104 ? 5.891 -8.340 -16.225 1.00 95.69 104 THR A N 1
ATOM 840 C CA . THR A 1 104 ? 6.597 -7.088 -16.524 1.00 95.69 104 THR A CA 1
ATOM 841 C C . THR A 1 104 ? 6.332 -6.077 -15.415 1.00 95.69 104 THR A C 1
ATOM 843 O O . THR A 1 104 ? 5.324 -6.166 -14.716 1.00 95.69 104 THR A O 1
ATOM 846 N N . ALA A 1 105 ? 7.205 -5.076 -15.265 1.00 91.50 105 ALA A N 1
ATOM 847 C CA . ALA A 1 105 ? 7.010 -4.024 -14.265 1.00 91.50 105 ALA A CA 1
ATOM 848 C C . ALA A 1 105 ? 5.645 -3.328 -14.416 1.00 91.50 105 ALA A C 1
ATOM 850 O O . ALA A 1 105 ? 4.969 -3.076 -13.422 1.00 91.50 105 ALA A O 1
ATOM 851 N N . LEU A 1 106 ? 5.217 -3.076 -15.658 1.00 94.38 106 LEU A N 1
ATOM 852 C CA . LEU A 1 106 ? 3.931 -2.448 -15.947 1.00 94.38 106 LEU A CA 1
ATOM 853 C C . LEU A 1 106 ? 2.755 -3.340 -15.528 1.00 94.38 106 LEU A C 1
ATOM 855 O O . LEU A 1 106 ? 1.868 -2.882 -14.812 1.00 94.38 106 LEU A O 1
ATOM 859 N N . ASN A 1 107 ? 2.778 -4.619 -15.911 1.00 95.50 107 ASN A N 1
ATOM 860 C CA . ASN A 1 107 ? 1.710 -5.557 -15.566 1.00 95.50 107 ASN A CA 1
ATOM 861 C C . ASN A 1 107 ? 1.607 -5.749 -14.050 1.00 95.50 107 ASN A C 1
ATOM 863 O O . ASN A 1 107 ? 0.508 -5.708 -13.507 1.00 95.50 107 ASN A O 1
ATOM 867 N N . SER A 1 108 ? 2.737 -5.874 -13.351 1.00 95.50 108 SER A N 1
A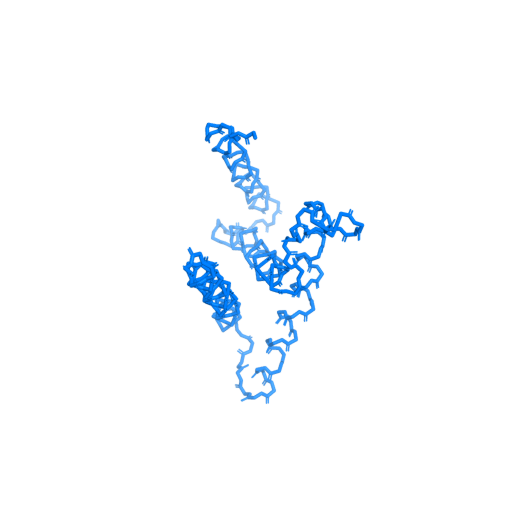TOM 868 C CA . SER A 1 108 ? 2.758 -5.997 -11.890 1.00 95.50 108 SER A CA 1
ATOM 869 C C . SER A 1 108 ? 2.146 -4.776 -11.201 1.00 95.50 108 SER A C 1
ATOM 871 O O . SER A 1 108 ? 1.348 -4.931 -10.279 1.00 95.50 108 SER A O 1
ATOM 873 N N . VAL A 1 109 ? 2.458 -3.561 -11.669 1.00 96.19 109 VAL A N 1
ATOM 874 C CA . VAL A 1 109 ? 1.849 -2.331 -11.137 1.00 96.19 109 VAL A CA 1
ATOM 875 C C . VAL A 1 109 ? 0.339 -2.322 -11.375 1.00 96.19 109 VAL A C 1
ATOM 877 O O . VAL A 1 109 ? -0.418 -2.034 -10.453 1.00 96.19 109 VAL A O 1
ATOM 880 N N . ILE A 1 110 ? -0.119 -2.690 -12.574 1.00 97.19 110 ILE A N 1
ATOM 881 C CA . ILE A 1 110 ? -1.552 -2.736 -12.899 1.00 97.19 110 ILE A CA 1
ATOM 882 C C . ILE A 1 110 ? -2.286 -3.757 -12.018 1.00 97.19 110 ILE A C 1
ATOM 884 O O . ILE A 1 110 ? -3.346 -3.448 -11.479 1.00 97.19 110 ILE A O 1
ATOM 888 N N . VAL A 1 111 ? -1.721 -4.949 -11.818 1.00 97.38 111 VAL A N 1
ATOM 889 C CA . VAL A 1 111 ? -2.321 -5.990 -10.968 1.00 97.38 111 VAL A CA 1
ATOM 890 C C . VAL A 1 111 ? -2.457 -5.514 -9.524 1.00 97.38 111 VAL A C 1
ATOM 892 O O . VAL A 1 111 ? -3.535 -5.626 -8.938 1.00 97.38 111 VAL A O 1
ATOM 895 N N . VAL A 1 112 ? -1.403 -4.923 -8.956 1.00 97.75 112 VAL A N 1
ATOM 896 C CA . VAL A 1 112 ? -1.450 -4.365 -7.595 1.00 97.75 112 VAL A CA 1
ATOM 897 C C . VAL A 1 112 ? -2.484 -3.240 -7.504 1.00 97.75 112 VAL A C 1
ATOM 899 O O . VAL A 1 112 ? -3.242 -3.179 -6.533 1.00 97.75 112 VAL A O 1
ATOM 902 N N . LEU A 1 113 ? -2.588 -2.391 -8.532 1.00 98.00 113 LEU A N 1
ATOM 903 C CA . LEU A 1 113 ? -3.583 -1.322 -8.587 1.00 98.00 113 LEU A CA 1
ATOM 904 C C . LEU A 1 113 ? -5.006 -1.882 -8.574 1.00 98.00 113 LEU A C 1
ATOM 906 O O . LEU A 1 113 ? -5.849 -1.384 -7.831 1.00 98.00 113 LEU A O 1
ATOM 910 N N . ILE A 1 114 ? -5.267 -2.933 -9.351 1.00 97.75 114 ILE A N 1
ATOM 911 C CA . ILE A 1 114 ? -6.569 -3.606 -9.387 1.00 97.75 114 ILE A CA 1
ATOM 912 C C . ILE A 1 114 ? -6.914 -4.166 -8.004 1.00 97.75 114 ILE A C 1
ATOM 914 O O . ILE A 1 114 ? -8.016 -3.924 -7.516 1.00 97.75 114 ILE A O 1
ATOM 918 N N . ILE A 1 115 ? -5.975 -4.837 -7.327 1.00 97.56 115 ILE A N 1
ATOM 919 C CA . ILE A 1 115 ? -6.182 -5.361 -5.965 1.00 97.56 115 ILE A CA 1
ATOM 920 C C . ILE A 1 115 ? -6.563 -4.232 -4.993 1.00 97.56 115 ILE A C 1
ATOM 922 O O . ILE A 1 115 ? -7.509 -4.369 -4.212 1.00 97.56 115 ILE A O 1
ATOM 926 N N . ILE A 1 116 ? -5.864 -3.095 -5.060 1.00 97.81 116 ILE A N 1
ATOM 927 C CA . ILE A 1 116 ? -6.136 -1.903 -4.243 1.00 97.81 116 ILE A CA 1
ATOM 928 C C . ILE A 1 116 ? -7.540 -1.352 -4.525 1.00 97.81 116 ILE A C 1
ATOM 930 O O . ILE A 1 116 ? -8.312 -1.121 -3.591 1.00 97.81 116 ILE A O 1
ATOM 934 N N . LEU A 1 117 ? -7.891 -1.156 -5.799 1.00 97.88 117 LEU A N 1
ATOM 935 C CA . LEU A 1 117 ? -9.178 -0.588 -6.208 1.00 97.88 117 LEU A CA 1
ATOM 936 C C . LEU A 1 117 ? -10.352 -1.497 -5.842 1.00 97.88 117 LEU A C 1
ATOM 938 O O . LEU A 1 117 ? -11.353 -1.014 -5.310 1.00 97.88 117 LEU A O 1
ATOM 942 N N . LEU A 1 118 ? -10.218 -2.808 -6.059 1.00 97.19 118 LEU A N 1
ATOM 943 C CA . LEU A 1 118 ? -11.212 -3.795 -5.639 1.00 97.19 118 LEU A CA 1
A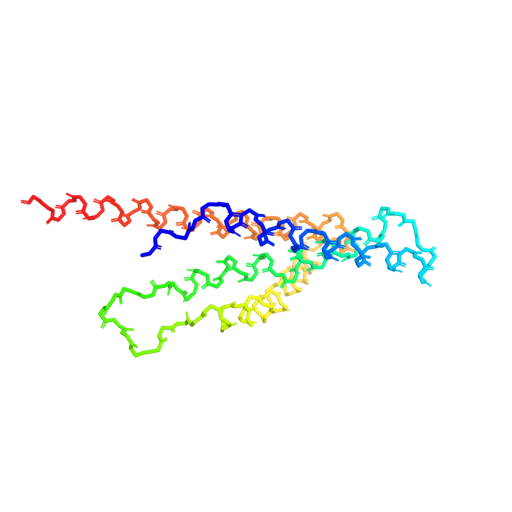TOM 944 C C . LEU A 1 118 ? -11.402 -3.758 -4.123 1.00 97.19 118 LEU A C 1
ATOM 946 O O . LEU A 1 118 ? -12.534 -3.681 -3.642 1.00 97.19 118 LEU A O 1
ATOM 950 N N . SER A 1 119 ? -10.301 -3.727 -3.368 1.00 95.94 119 SER A N 1
ATOM 951 C CA . SER A 1 119 ? -10.359 -3.686 -1.907 1.00 95.94 119 SER A CA 1
ATOM 952 C C . SER A 1 119 ? -11.063 -2.425 -1.402 1.00 95.94 119 SER A C 1
ATOM 954 O O . SER A 1 119 ? -11.949 -2.502 -0.549 1.00 95.94 119 SER A O 1
ATOM 956 N N . LEU A 1 120 ? -10.735 -1.261 -1.971 1.00 96.12 120 LEU A N 1
ATOM 957 C CA . LEU A 1 120 ? -11.420 -0.004 -1.667 1.00 96.12 120 LEU A CA 1
ATOM 958 C C . LEU A 1 120 ? -12.908 -0.075 -2.014 1.00 96.12 120 LEU A C 1
ATOM 960 O O . LEU A 1 120 ? -13.737 0.281 -1.177 1.00 96.12 120 LEU A O 1
ATOM 964 N N . GLY A 1 121 ? -13.257 -0.557 -3.208 1.00 95.38 121 GLY A N 1
ATOM 965 C CA . GLY A 1 121 ? -14.644 -0.680 -3.658 1.00 95.38 121 GLY A CA 1
ATOM 966 C C . GLY A 1 121 ? -15.501 -1.511 -2.701 1.00 95.38 121 GLY A C 1
ATOM 967 O O . GLY A 1 121 ? -16.605 -1.094 -2.338 1.00 95.38 121 GLY A O 1
ATOM 968 N N . ILE A 1 122 ? -14.968 -2.636 -2.215 1.00 94.44 122 ILE A N 1
ATOM 969 C CA . ILE A 1 122 ? -15.647 -3.492 -1.233 1.00 94.44 122 ILE A CA 1
ATOM 970 C C . ILE A 1 122 ? -15.822 -2.752 0.103 1.00 94.44 122 ILE A C 1
ATOM 972 O O . ILE A 1 122 ? -16.929 -2.730 0.646 1.00 94.44 122 ILE A O 1
ATOM 976 N N . ILE A 1 123 ? -14.777 -2.085 0.611 1.00 92.12 123 ILE A N 1
ATOM 977 C CA . ILE A 1 123 ? -14.847 -1.307 1.864 1.00 92.12 123 ILE A CA 1
ATOM 978 C C . ILE A 1 123 ? -15.904 -0.198 1.763 1.00 92.12 123 ILE A C 1
ATOM 980 O O . ILE A 1 123 ? -16.711 -0.022 2.680 1.00 92.12 123 ILE A O 1
ATOM 984 N N . PHE A 1 124 ? -15.924 0.554 0.660 1.00 91.88 124 PHE A N 1
ATOM 985 C CA . PHE A 1 124 ? -16.897 1.627 0.446 1.00 91.88 124 PHE A CA 1
ATOM 986 C C . PHE A 1 124 ? -18.328 1.096 0.370 1.00 91.88 124 PHE A C 1
ATOM 988 O O . PHE A 1 124 ? -19.227 1.673 0.986 1.00 91.88 124 PHE A O 1
ATOM 995 N N . ARG A 1 125 ? -18.547 -0.020 -0.336 1.00 92.12 125 ARG A N 1
ATOM 996 C CA . ARG A 1 125 ? -19.870 -0.646 -0.433 1.00 92.12 125 ARG A CA 1
ATOM 997 C C . ARG A 1 125 ? -20.353 -1.147 0.927 1.00 92.12 125 ARG A C 1
ATOM 999 O O . ARG A 1 125 ? -21.496 -0.870 1.279 1.00 92.12 125 ARG A O 1
ATOM 1006 N N . LYS A 1 126 ? -19.483 -1.789 1.715 1.00 87.94 126 LYS A N 1
ATOM 1007 C CA . LYS A 1 126 ? -19.806 -2.256 3.074 1.00 87.94 126 LYS A CA 1
ATOM 1008 C C . LYS A 1 126 ? -20.239 -1.097 3.979 1.00 87.94 126 LYS A C 1
ATOM 1010 O O . LYS A 1 126 ? -21.332 -1.136 4.532 1.00 87.94 126 LYS A O 1
ATOM 1015 N N . LYS A 1 127 ? -19.459 -0.009 4.019 1.00 86.94 127 LYS A N 1
ATOM 1016 C CA . LYS A 1 127 ? -19.801 1.196 4.801 1.00 86.94 127 LYS A CA 1
ATOM 1017 C C . LYS A 1 127 ? -21.117 1.842 4.365 1.00 86.94 127 LYS A C 1
ATOM 1019 O O . LYS A 1 127 ? -21.871 2.336 5.200 1.00 86.94 127 LYS A O 1
ATOM 1024 N N . LYS A 1 128 ? -21.395 1.873 3.055 1.00 88.50 128 LYS A N 1
ATOM 1025 C CA . LYS A 1 128 ? -22.657 2.415 2.532 1.00 88.50 128 LYS A CA 1
ATOM 1026 C C . LYS A 1 128 ? -23.848 1.575 2.998 1.00 88.50 128 LYS A C 1
ATOM 1028 O O . LYS A 1 128 ? -24.839 2.150 3.432 1.00 88.50 128 LYS A O 1
ATOM 1033 N N . LEU A 1 129 ? -23.739 0.247 2.933 1.00 87.56 129 LEU A N 1
ATOM 1034 C CA . LEU A 1 129 ? -24.791 -0.675 3.369 1.00 87.56 129 LEU A CA 1
ATOM 1035 C C . LEU A 1 129 ? -25.055 -0.567 4.875 1.00 87.56 129 LEU A C 1
ATOM 1037 O O . LEU A 1 129 ? -26.206 -0.413 5.268 1.00 87.56 129 LEU A O 1
ATOM 1041 N N . GLU A 1 130 ? -24.006 -0.550 5.701 1.00 84.75 130 GLU A N 1
ATOM 1042 C CA . GLU A 1 130 ? -24.119 -0.374 7.158 1.00 84.75 130 GLU A CA 1
ATOM 1043 C C . GLU A 1 130 ? -24.883 0.908 7.520 1.00 84.75 130 GLU A C 1
ATOM 1045 O O . GLU A 1 130 ? -25.761 0.896 8.382 1.00 84.75 130 GLU A O 1
ATOM 1050 N N . LYS A 1 131 ? -24.609 2.012 6.813 1.00 83.75 131 LYS A N 1
ATOM 1051 C CA . LYS A 1 131 ? -25.310 3.284 7.025 1.00 83.75 131 LYS A CA 1
ATOM 1052 C C . LYS A 1 131 ? -26.801 3.206 6.670 1.00 83.75 131 LYS A C 1
ATOM 1054 O O . LYS A 1 131 ? -27.611 3.806 7.371 1.00 83.75 131 LYS A O 1
ATOM 1059 N N . VAL A 1 132 ? -27.159 2.488 5.603 1.00 85.56 132 VAL A N 1
ATOM 1060 C CA . VAL A 1 132 ? -28.560 2.299 5.181 1.00 85.56 132 VAL A CA 1
ATOM 1061 C C . VAL A 1 132 ? -29.317 1.435 6.194 1.00 85.56 132 VAL A C 1
ATOM 1063 O O . VAL A 1 132 ? -30.374 1.844 6.668 1.00 85.56 132 VAL A O 1
ATOM 1066 N N . LEU A 1 133 ? -28.744 0.300 6.599 1.00 83.56 133 LEU A N 1
ATOM 1067 C CA . LEU A 1 133 ? -29.322 -0.605 7.603 1.00 83.56 133 LEU A CA 1
ATOM 1068 C C . LEU A 1 133 ? -29.529 0.084 8.964 1.00 83.56 133 LEU A C 1
ATOM 1070 O O . LEU A 1 133 ? -30.563 -0.088 9.604 1.00 83.56 133 LEU A O 1
ATOM 1074 N N . ALA A 1 134 ? -28.581 0.921 9.393 1.00 82.25 134 ALA A N 1
ATOM 1075 C CA . ALA A 1 134 ? -28.712 1.680 10.637 1.00 82.25 134 ALA A CA 1
ATOM 1076 C C . ALA A 1 134 ? -29.845 2.723 10.591 1.00 82.25 134 ALA A C 1
ATOM 1078 O O . ALA A 1 134 ? -30.431 3.036 11.624 1.00 82.25 134 ALA A O 1
ATOM 1079 N N . SER A 1 135 ? -30.161 3.267 9.409 1.00 77.50 135 SER A N 1
ATOM 1080 C CA . SER A 1 135 ? -31.276 4.209 9.251 1.00 77.50 135 SER A CA 1
ATOM 1081 C C . SER A 1 135 ? -32.648 3.532 9.230 1.00 77.50 135 SER A C 1
ATOM 1083 O O . SER A 1 135 ? -33.608 4.137 9.692 1.00 77.50 135 SER A O 1
ATOM 1085 N N . SER A 1 136 ? -32.745 2.284 8.757 1.00 73.38 136 SER A N 1
ATOM 1086 C CA . SER A 1 136 ? -34.011 1.538 8.714 1.00 73.38 136 SER A CA 1
ATOM 1087 C C . SER A 1 136 ? -34.432 0.949 10.061 1.00 73.38 136 SER A C 1
ATOM 1089 O O . SER A 1 136 ? -35.612 0.723 10.261 1.00 73.38 136 SER A O 1
ATOM 1091 N N . LEU A 1 137 ? -33.494 0.714 10.986 1.00 75.50 137 LEU A N 1
ATOM 1092 C CA . LEU A 1 137 ? -33.780 0.205 12.340 1.00 75.50 137 LEU A CA 1
ATOM 1093 C C . LEU A 1 137 ? -34.184 1.304 13.340 1.00 75.50 137 LEU A C 1
ATOM 1095 O O . LEU A 1 137 ? -34.389 1.024 14.517 1.00 75.50 137 LEU A O 1
ATOM 1099 N N . LYS A 1 138 ? -34.215 2.568 12.898 1.00 64.62 138 LYS A N 1
ATOM 1100 C CA . LYS A 1 138 ? -34.548 3.731 13.733 1.00 64.62 138 LYS A CA 1
ATOM 1101 C C . LYS A 1 138 ? -36.016 4.176 13.591 1.00 64.62 138 LYS A C 1
ATOM 1103 O O . LYS A 1 138 ? -36.388 5.187 14.183 1.00 64.62 138 LYS A O 1
ATOM 1108 N N . TYR A 1 139 ? -36.804 3.438 12.812 1.00 52.66 139 TYR A N 1
ATOM 1109 C CA . TYR A 1 139 ? -38.257 3.551 12.655 1.00 52.66 139 TYR A CA 1
ATOM 1110 C C . TYR A 1 139 ? -38.904 2.258 13.148 1.00 52.66 139 TYR A C 1
ATOM 1112 O O . TYR A 1 139 ? -40.064 2.341 13.598 1.00 52.66 139 TYR A O 1
#

pLDDT: mean 88.86, std 12.5, range [44.53, 98.06]

Radius of gyration: 18.89 Å; chains: 1; bounding box: 64×38×44 Å

Sequence (139 aa):
MKKNHKTILKIVLIILSTLFILSLVILFFSKLDLISSFRIVFGSVYVLFLPGFLISYLFFPKTSELEKKGSIDWIERIALSFALSIAVVPLFIFYLNLLGLKITALNSVIVVLIIILLSLGIIFRKKKLEKVLASSLKY

Foldseek 3Di:
DPPPPVVVVVVVVVVVVVLQVQLVVCCVPVVDDSVVSNCVSVVCCLQQAQLQLLVCCVVQNQDDPVPPPPGQDPVNSRVSRRVSSVPPLVVQLVVVVVVVDDPDPVVSSVSSVVSNVVSVVVVVVVVVVVVVVVVVVVD